Protein AF-A0A7C5JSW6-F1 (afdb_monomer_lite)

Foldseek 3Di:
DVVLVVCPPDPPDDDDDQDADQDPPHRDHWDDSSLVSVVVDDDPDDDDDAPDQDPVPGGDDPDDGSVSNVVD

Structure (mmCIF, N/CA/C/O backbone):
data_AF-A0A7C5JSW6-F1
#
_entry.id   AF-A0A7C5JSW6-F1
#
loop_
_atom_site.group_PDB
_atom_site.id
_atom_site.type_symbol
_atom_site.label_atom_id
_atom_site.label_alt_id
_atom_site.label_comp_id
_atom_site.label_asym_id
_atom_site.label_entity_id
_atom_site.label_se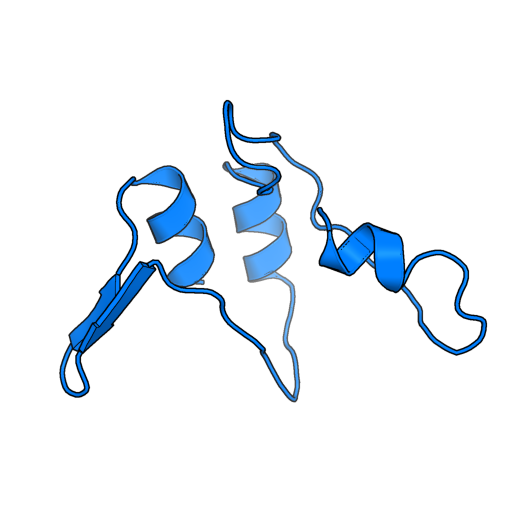q_id
_atom_site.pdbx_PDB_ins_code
_atom_site.Cartn_x
_atom_site.Cartn_y
_atom_site.Cartn_z
_atom_site.occupancy
_atom_site.B_iso_or_equiv
_atom_site.auth_seq_id
_atom_site.auth_comp_id
_atom_site.auth_asym_id
_atom_site.auth_atom_id
_atom_site.pdbx_PDB_model_num
ATOM 1 N N . MET A 1 1 ? 0.430 7.723 -0.402 1.00 81.06 1 MET A N 1
ATOM 2 C CA . MET A 1 1 ? -0.043 8.350 0.863 1.00 81.06 1 MET A CA 1
ATOM 3 C C . MET A 1 1 ? -1.217 9.318 0.721 1.00 81.06 1 MET A C 1
ATOM 5 O O . MET A 1 1 ? -1.890 9.502 1.722 1.00 81.06 1 MET A O 1
ATOM 9 N N . VAL A 1 2 ? -1.505 9.915 -0.448 1.00 88.06 2 VAL A N 1
ATOM 10 C CA . VAL A 1 2 ? -2.653 10.846 -0.589 1.00 88.06 2 VAL A CA 1
ATOM 11 C C . VAL A 1 2 ? -3.964 10.196 -0.129 1.00 88.06 2 VAL A C 1
ATOM 13 O O . VAL A 1 2 ? -4.622 10.733 0.747 1.00 88.06 2 VAL A O 1
ATOM 16 N N . ILE A 1 3 ? -4.266 8.982 -0.606 1.00 92.19 3 ILE A N 1
ATOM 17 C CA . ILE A 1 3 ? -5.475 8.243 -0.202 1.00 92.19 3 ILE A CA 1
ATOM 18 C C . ILE A 1 3 ? -5.541 8.033 1.314 1.00 92.19 3 ILE A C 1
ATOM 20 O O . ILE A 1 3 ? -6.548 8.343 1.932 1.00 92.19 3 ILE A O 1
ATOM 24 N N . ALA A 1 4 ? -4.453 7.575 1.938 1.00 94.12 4 ALA A N 1
ATOM 25 C CA . ALA A 1 4 ? -4.422 7.388 3.388 1.00 94.12 4 ALA A CA 1
ATOM 26 C C . ALA A 1 4 ? -4.678 8.694 4.158 1.00 94.12 4 ALA A C 1
ATOM 28 O O . ALA A 1 4 ? -5.350 8.667 5.180 1.00 94.12 4 ALA A O 1
ATOM 29 N N . SER A 1 5 ? -4.168 9.827 3.662 1.00 93.62 5 SER A N 1
ATOM 30 C CA . SER A 1 5 ? -4.404 11.138 4.273 1.00 93.62 5 SER A CA 1
ATOM 31 C C . SER A 1 5 ? -5.864 11.578 4.169 1.00 93.62 5 SER A C 1
ATOM 33 O O . SER A 1 5 ? -6.379 12.146 5.122 1.00 93.62 5 SER A O 1
ATOM 35 N N . GLU A 1 6 ? -6.527 11.317 3.042 1.00 94.94 6 GLU A N 1
ATOM 36 C CA . GLU A 1 6 ? -7.946 11.658 2.845 1.00 94.94 6 GLU A CA 1
ATOM 37 C C . GLU A 1 6 ? -8.876 10.814 3.729 1.00 94.94 6 GLU A C 1
ATOM 39 O O . GLU A 1 6 ? -9.907 11.288 4.204 1.00 94.94 6 GLU A O 1
ATOM 44 N N . LEU A 1 7 ? -8.509 9.551 3.965 1.00 96.19 7 LEU A N 1
ATOM 45 C CA . LEU A 1 7 ? -9.287 8.634 4.802 1.00 96.19 7 LEU A CA 1
ATOM 46 C C . LEU A 1 7 ? -8.992 8.795 6.300 1.00 96.19 7 LEU A C 1
ATOM 48 O O . LEU A 1 7 ? -9.737 8.284 7.136 1.00 96.19 7 LEU A O 1
ATOM 52 N N . TRP A 1 8 ? -7.908 9.482 6.657 1.00 95.81 8 TRP A N 1
ATOM 53 C CA . TRP A 1 8 ? -7.509 9.656 8.046 1.00 95.81 8 TRP A CA 1
ATOM 54 C C . TRP A 1 8 ? -8.514 10.533 8.806 1.00 95.81 8 TRP A C 1
ATOM 56 O O . TRP A 1 8 ? -8.816 11.653 8.402 1.00 95.81 8 TRP A O 1
ATOM 66 N N . GLY A 1 9 ? -9.013 10.018 9.933 1.00 93.69 9 GLY A N 1
ATOM 67 C CA . GLY A 1 9 ? -9.966 10.724 10.796 1.00 93.69 9 GLY A CA 1
ATOM 68 C C . GLY A 1 9 ? -11.435 10.579 10.392 1.00 93.69 9 GLY A C 1
ATOM 69 O O . GLY A 1 9 ? -12.282 11.224 11.000 1.00 93.69 9 GLY A O 1
ATOM 70 N N . GLN A 1 10 ? -11.753 9.743 9.400 1.00 97.50 10 GLN A N 1
ATOM 71 C CA . GLN A 1 10 ? -13.139 9.391 9.092 1.00 97.50 10 GLN A CA 1
ATOM 72 C C . GLN A 1 10 ? -13.674 8.397 10.133 1.00 97.50 10 GLN A C 1
ATOM 74 O O . GLN A 1 10 ? -13.143 7.297 10.272 1.00 97.50 10 GLN A O 1
ATOM 79 N N . ASP A 1 11 ? -14.747 8.764 10.838 1.00 96.56 11 ASP A N 1
ATOM 80 C CA . ASP A 1 11 ? -15.296 7.980 11.961 1.00 96.56 11 ASP A CA 1
ATOM 81 C C . ASP A 1 11 ? -15.765 6.567 11.569 1.00 96.56 11 ASP A C 1
ATOM 83 O O . ASP A 1 11 ? -15.866 5.677 12.411 1.00 96.56 11 ASP A O 1
ATOM 87 N N . ASN A 1 12 ? -16.075 6.348 10.291 1.00 96.81 12 ASN A N 1
ATOM 88 C CA . ASN A 1 12 ? -16.590 5.085 9.764 1.00 96.81 12 ASN A CA 1
ATOM 89 C C . ASN A 1 12 ? -15.529 4.232 9.049 1.00 96.81 12 ASN A C 1
ATOM 91 O O . ASN A 1 12 ? -15.897 3.275 8.365 1.00 96.81 12 ASN A O 1
ATOM 95 N N . ILE A 1 13 ? -14.244 4.580 9.160 1.00 97.19 13 ILE A N 1
ATOM 96 C CA . ILE A 1 13 ? -13.155 3.885 8.470 1.00 97.19 13 ILE A CA 1
ATOM 97 C C . ILE A 1 13 ? -12.097 3.450 9.480 1.00 97.19 13 ILE A C 1
ATOM 99 O O . ILE A 1 13 ? -11.437 4.277 10.104 1.00 97.19 13 ILE A O 1
ATOM 103 N N . ASP A 1 14 ? -11.884 2.137 9.582 1.00 95.94 14 ASP A N 1
ATOM 104 C CA . ASP A 1 14 ? -10.690 1.596 10.228 1.00 95.94 14 ASP A CA 1
ATOM 105 C C . ASP A 1 14 ? -9.545 1.551 9.204 1.00 95.94 14 ASP A C 1
ATOM 107 O O . ASP A 1 14 ? -9.524 0.719 8.294 1.00 95.94 14 ASP A O 1
ATOM 111 N N . LEU A 1 15 ? -8.622 2.511 9.302 1.00 95.19 15 LEU A N 1
ATOM 112 C CA . LEU A 1 15 ? -7.533 2.686 8.344 1.00 95.19 15 LEU A CA 1
ATOM 113 C C . LEU A 1 15 ? -6.281 1.923 8.786 1.00 95.19 15 LEU A C 1
ATOM 115 O O . LEU A 1 15 ? -5.561 2.346 9.691 1.00 95.19 15 LEU A O 1
ATOM 119 N N . HIS A 1 16 ? -5.965 0.843 8.072 1.00 94.12 16 HIS A N 1
ATOM 120 C CA . HIS A 1 16 ? -4.746 0.061 8.287 1.00 94.12 16 HIS A CA 1
ATOM 121 C C . HIS A 1 16 ? -3.699 0.419 7.231 1.00 94.12 16 HIS A C 1
ATOM 123 O O . HIS A 1 16 ? -3.930 0.292 6.030 1.00 94.12 16 HIS A O 1
ATOM 129 N N . LEU A 1 17 ? -2.520 0.853 7.678 1.00 93.88 17 LEU A N 1
ATOM 130 C CA . LEU A 1 17 ? -1.353 1.052 6.820 1.00 93.88 17 LEU A CA 1
ATOM 131 C C . LEU A 1 17 ? -0.432 -0.162 6.918 1.00 93.88 17 LEU A C 1
ATOM 133 O O . LEU A 1 17 ? -0.053 -0.562 8.014 1.00 93.88 17 LEU A O 1
ATOM 137 N N . LEU A 1 18 ? -0.005 -0.695 5.771 1.00 93.06 18 LEU A N 1
ATOM 138 C CA . LEU A 1 18 ? 0.850 -1.890 5.697 1.00 93.06 18 LEU A CA 1
ATOM 139 C C . LEU A 1 18 ? 2.218 -1.719 6.387 1.00 93.06 18 LEU A C 1
ATOM 141 O O . LEU A 1 18 ? 2.878 -2.702 6.711 1.00 93.06 18 LEU A O 1
ATOM 145 N N . GLY A 1 19 ? 2.660 -0.474 6.593 1.00 92.56 19 GLY A N 1
ATOM 146 C CA . GLY A 1 19 ? 4.007 -0.160 7.065 1.00 92.56 19 GLY A CA 1
ATOM 147 C C . GLY 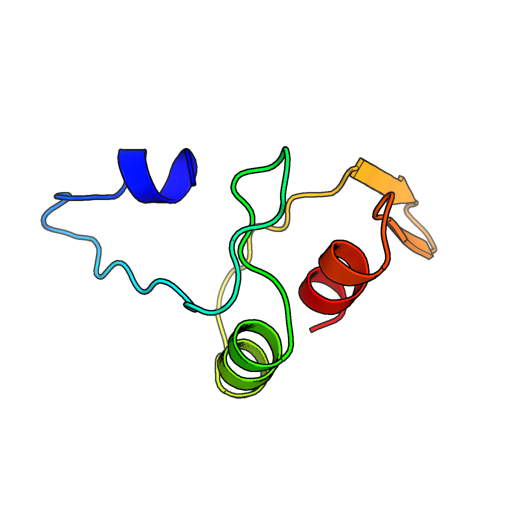A 1 19 ? 5.076 -0.482 6.017 1.00 92.56 19 GLY A C 1
ATOM 148 O O . GLY A 1 19 ? 4.788 -0.531 4.823 1.00 92.56 19 GLY A O 1
ATOM 149 N N . GLY A 1 20 ? 6.317 -0.686 6.464 1.00 93.94 20 GLY A N 1
ATOM 150 C CA . GLY A 1 20 ? 7.468 -0.958 5.598 1.00 93.94 20 GLY A CA 1
ATOM 151 C C . GLY A 1 20 ? 8.244 0.298 5.211 1.00 93.94 20 GLY A C 1
ATOM 152 O O . GLY A 1 20 ? 8.430 1.195 6.036 1.00 93.94 20 GLY A O 1
ATOM 153 N N . GLN A 1 21 ? 8.752 0.340 3.981 1.00 94.69 21 GLN A N 1
ATOM 154 C CA . GLN A 1 21 ? 9.590 1.433 3.496 1.00 94.69 21 GLN A CA 1
ATOM 155 C C . GLN A 1 21 ? 8.787 2.379 2.606 1.00 94.69 21 GLN A C 1
ATOM 157 O O . GLN A 1 21 ? 8.100 1.943 1.690 1.00 94.69 21 GLN A O 1
ATOM 162 N N . VAL A 1 22 ? 8.919 3.687 2.839 1.00 93.44 22 VAL A N 1
ATOM 163 C CA . VAL A 1 22 ? 8.405 4.698 1.907 1.00 93.44 22 VAL A CA 1
ATOM 164 C C . VAL A 1 22 ? 9.393 4.846 0.753 1.00 93.44 22 VAL A C 1
ATOM 166 O O . VAL A 1 22 ? 10.577 5.128 0.973 1.00 93.44 22 VAL A O 1
ATOM 169 N N . ARG A 1 23 ? 8.917 4.659 -0.478 1.00 90.06 23 ARG A N 1
ATOM 170 C CA . ARG A 1 23 ? 9.744 4.776 -1.683 1.00 90.06 23 ARG A CA 1
ATOM 171 C C . ARG A 1 23 ? 10.248 6.212 -1.873 1.00 90.06 23 ARG A C 1
ATOM 173 O O . ARG A 1 23 ? 9.597 7.197 -1.532 1.00 90.06 23 ARG A O 1
ATOM 180 N N . ARG A 1 24 ? 11.446 6.373 -2.439 1.00 87.44 24 ARG A N 1
ATOM 181 C CA . ARG A 1 24 ? 11.971 7.711 -2.748 1.00 87.44 24 ARG A CA 1
ATOM 182 C C . ARG A 1 24 ? 11.284 8.255 -3.999 1.00 87.44 24 ARG A C 1
ATOM 184 O O . ARG A 1 24 ? 11.412 7.676 -5.069 1.00 87.44 24 ARG A O 1
ATOM 191 N N . GLY A 1 25 ? 10.617 9.400 -3.878 1.00 86.06 25 GLY A N 1
ATOM 192 C CA . GLY A 1 25 ? 9.975 10.077 -5.012 1.00 86.06 25 GLY A CA 1
ATOM 193 C C . GLY A 1 25 ? 8.538 9.636 -5.300 1.00 86.06 25 GLY A C 1
ATOM 194 O O . GLY A 1 25 ? 7.881 10.284 -6.108 1.00 86.06 25 GLY A O 1
ATOM 195 N N . SER A 1 26 ? 8.020 8.617 -4.610 1.00 85.88 26 SER A N 1
ATOM 196 C CA . SER A 1 26 ? 6.587 8.320 -4.567 1.00 85.88 26 SER A CA 1
ATOM 197 C C . SER A 1 26 ? 6.163 7.968 -3.141 1.00 85.88 26 SER A C 1
ATOM 199 O O . SER A 1 26 ? 6.952 7.421 -2.377 1.00 85.88 26 SER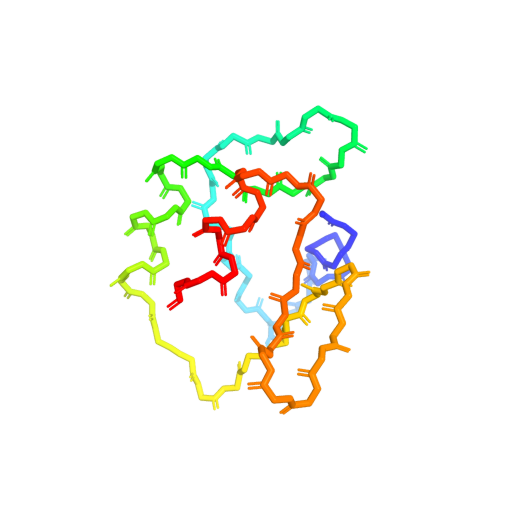 A O 1
ATOM 201 N N . PRO A 1 27 ? 4.933 8.293 -2.730 1.00 87.75 27 PRO A N 1
ATOM 202 C CA . PRO A 1 27 ? 4.477 8.063 -1.367 1.00 87.75 27 PRO A CA 1
ATOM 203 C C . PRO A 1 27 ? 3.947 6.629 -1.166 1.00 87.75 27 PRO A C 1
ATOM 205 O O . PRO A 1 27 ? 2.936 6.445 -0.476 1.00 87.75 27 PRO A O 1
ATOM 208 N N . ASP A 1 28 ? 4.586 5.651 -1.806 1.00 90.50 28 ASP A N 1
ATOM 209 C CA . ASP A 1 28 ? 4.186 4.244 -1.811 1.00 90.50 28 ASP A CA 1
ATOM 210 C C . ASP A 1 28 ? 4.915 3.482 -0.708 1.00 90.50 28 ASP A C 1
ATOM 212 O O . ASP A 1 28 ? 6.057 3.805 -0.365 1.00 90.50 28 ASP A O 1
ATOM 216 N N . LEU A 1 29 ? 4.234 2.481 -0.150 1.00 93.94 29 LEU A N 1
ATOM 217 C CA . LEU A 1 29 ? 4.787 1.572 0.848 1.00 93.94 29 LEU A CA 1
ATOM 218 C C . LEU A 1 29 ? 5.264 0.299 0.163 1.00 93.94 29 LEU A C 1
ATOM 220 O O . LEU A 1 29 ? 4.531 -0.309 -0.613 1.00 93.94 29 LEU A O 1
ATOM 224 N N . VAL A 1 30 ? 6.505 -0.065 0.445 1.00 95.00 30 VAL A N 1
ATOM 225 C CA . VAL A 1 30 ? 7.291 -0.958 -0.391 1.00 95.00 30 VAL A CA 1
ATOM 226 C C . VAL A 1 30 ? 8.228 -1.807 0.476 1.00 95.00 30 VAL A C 1
ATOM 228 O O . VAL A 1 30 ? 8.547 -1.461 1.621 1.00 95.00 30 VAL A O 1
ATOM 231 N N . GLY A 1 31 ? 8.690 -2.923 -0.085 1.00 95.50 31 GLY A N 1
ATOM 232 C CA . GLY A 1 31 ? 9.688 -3.792 0.530 1.00 95.50 31 GLY A CA 1
ATOM 233 C C . GLY A 1 31 ? 9.105 -4.923 1.388 1.00 95.50 31 GLY A C 1
ATOM 234 O O . GLY A 1 31 ? 7.888 -5.072 1.523 1.00 95.50 31 GLY A O 1
ATOM 235 N N . PRO A 1 32 ? 9.980 -5.733 2.010 1.00 95.56 32 PRO A N 1
ATOM 236 C CA . PRO A 1 32 ? 9.623 -7.061 2.511 1.00 95.56 32 PRO A CA 1
ATOM 237 C C . PRO A 1 32 ? 8.578 -7.052 3.633 1.00 95.56 32 PRO A C 1
ATOM 239 O O . PRO A 1 32 ? 7.821 -8.008 3.769 1.00 95.56 32 PRO A O 1
ATOM 242 N N 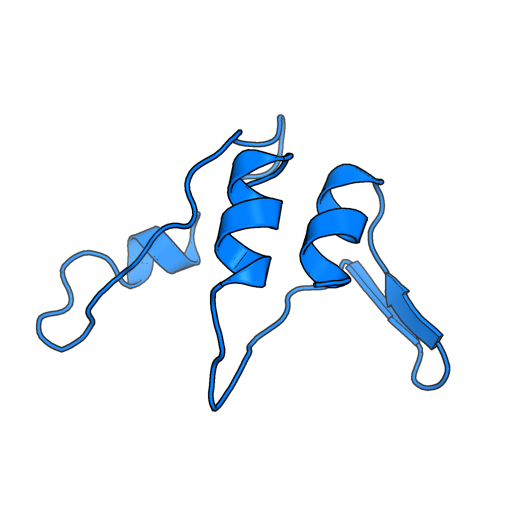. TYR A 1 33 ? 8.510 -5.988 4.439 1.00 95.75 33 TYR A N 1
ATOM 243 C CA . TYR A 1 33 ? 7.498 -5.882 5.493 1.00 95.75 33 TYR A CA 1
ATOM 244 C C . TYR A 1 33 ? 6.103 -5.600 4.930 1.00 95.75 33 TYR A C 1
ATOM 246 O O . TYR A 1 33 ? 5.138 -6.200 5.395 1.00 95.75 33 TYR A O 1
ATOM 254 N N . SER A 1 34 ? 5.999 -4.736 3.915 1.00 96.06 34 SER A N 1
ATOM 255 C CA . SER A 1 34 ? 4.729 -4.450 3.240 1.00 96.06 34 SER A CA 1
ATOM 256 C C . SER A 1 34 ? 4.231 -5.688 2.490 1.00 96.06 34 SER A C 1
ATOM 258 O O . SER A 1 34 ? 3.066 -6.052 2.622 1.00 96.06 34 SER A O 1
ATOM 260 N N . GLU A 1 35 ? 5.133 -6.381 1.785 1.00 95.69 35 GLU A N 1
ATOM 261 C CA . GLU A 1 35 ? 4.844 -7.648 1.098 1.00 95.69 35 GLU A CA 1
ATOM 262 C C . GLU A 1 35 ? 4.325 -8.722 2.071 1.00 95.69 35 GLU A C 1
ATOM 264 O O . GLU A 1 35 ? 3.290 -9.336 1.824 1.00 95.69 35 GLU A O 1
ATOM 269 N N . ALA A 1 36 ? 4.997 -8.917 3.211 1.00 95.12 36 ALA A N 1
ATOM 270 C CA . ALA A 1 36 ? 4.600 -9.919 4.201 1.00 95.12 36 ALA A CA 1
ATOM 271 C C . ALA A 1 36 ? 3.266 -9.598 4.897 1.00 95.12 36 ALA A C 1
ATOM 273 O O . ALA A 1 36 ? 2.586 -10.511 5.370 1.00 95.12 36 ALA A O 1
ATOM 274 N N . MET A 1 37 ? 2.904 -8.316 5.004 1.00 94.94 37 MET A N 1
ATOM 275 C CA . MET A 1 37 ? 1.596 -7.909 5.513 1.00 94.94 37 MET A CA 1
ATOM 276 C C . MET A 1 37 ? 0.498 -8.209 4.489 1.00 94.94 37 MET A C 1
ATOM 278 O O . MET A 1 37 ? -0.538 -8.751 4.865 1.00 94.94 37 MET A O 1
ATOM 282 N N . LEU A 1 38 ? 0.740 -7.921 3.205 1.00 94.94 38 LEU A N 1
ATOM 283 C CA . LEU A 1 38 ? -0.198 -8.235 2.120 1.00 94.94 38 LEU A CA 1
ATOM 284 C C . LEU A 1 38 ? -0.483 -9.734 2.015 1.00 94.94 38 LEU A C 1
ATOM 286 O O . LEU A 1 38 ? -1.644 -10.107 1.901 1.00 94.94 38 LEU A O 1
ATOM 290 N N . ASP A 1 39 ? 0.530 -10.586 2.199 1.00 94.81 39 ASP A N 1
ATOM 291 C CA . ASP A 1 39 ? 0.367 -12.051 2.224 1.00 94.81 39 ASP A CA 1
ATOM 292 C C . ASP A 1 39 ? -0.606 -12.555 3.315 1.00 94.81 39 ASP A C 1
ATOM 294 O O . ASP A 1 39 ? -1.008 -13.719 3.312 1.00 94.81 39 ASP A O 1
ATOM 298 N N . ARG A 1 40 ? -0.965 -11.709 4.290 1.00 94.00 40 ARG A N 1
ATOM 299 C CA . ARG A 1 40 ? -1.877 -12.038 5.399 1.00 94.00 40 ARG A CA 1
ATOM 300 C C . ARG A 1 40 ? -3.234 -11.356 5.295 1.00 94.00 40 ARG A C 1
ATOM 302 O O . ARG A 1 40 ? -4.068 -11.549 6.180 1.00 94.00 40 ARG A O 1
ATOM 309 N N . LEU A 1 41 ? -3.440 -10.538 4.271 1.00 93.31 41 LEU A N 1
ATOM 310 C CA . LEU A 1 41 ? -4.668 -9.792 4.074 1.00 93.31 41 LEU A CA 1
ATOM 311 C C . LEU A 1 41 ? -5.487 -10.420 2.952 1.00 93.31 41 LEU A C 1
ATOM 313 O O . LEU A 1 41 ? -4.980 -10.997 1.996 1.00 93.31 41 LEU A O 1
ATOM 317 N N . THR A 1 42 ? -6.798 -10.312 3.080 1.00 94.12 42 THR A N 1
ATOM 318 C CA . THR A 1 42 ? -7.742 -10.643 2.019 1.00 94.12 42 THR A CA 1
ATOM 319 C C . THR A 1 42 ? -8.816 -9.575 2.053 1.00 94.12 42 THR A C 1
ATOM 321 O O . THR A 1 42 ? -9.222 -9.145 3.132 1.00 94.12 42 THR A O 1
ATOM 324 N N . ALA A 1 43 ? -9.240 -9.118 0.881 1.00 94.62 43 ALA A N 1
ATOM 325 C CA . ALA A 1 43 ? -10.240 -8.074 0.745 1.00 94.62 43 ALA A CA 1
ATOM 326 C C . ALA A 1 43 ? -11.361 -8.550 -0.176 1.00 94.62 43 ALA A C 1
ATOM 328 O O . ALA A 1 43 ? -11.102 -9.230 -1.168 1.00 94.62 43 ALA A O 1
ATOM 329 N N . ASP A 1 44 ? -12.594 -8.147 0.126 1.00 97.50 44 ASP A N 1
ATOM 330 C CA . ASP A 1 44 ? -13.734 -8.373 -0.767 1.00 97.50 44 ASP A CA 1
ATOM 331 C C . ASP A 1 44 ? -13.611 -7.541 -2.053 1.00 97.50 44 ASP A C 1
ATOM 333 O O . ASP A 1 44 ? -14.049 -7.956 -3.125 1.00 97.50 44 ASP A O 1
ATOM 337 N N . VAL A 1 45 ? -13.007 -6.351 -1.947 1.00 96.62 45 VAL A N 1
ATOM 338 C CA . VAL A 1 45 ? -12.784 -5.420 -3.056 1.00 96.62 45 VAL A CA 1
ATOM 339 C C . VAL A 1 45 ? -11.406 -4.783 -2.918 1.00 96.62 45 VAL A C 1
ATOM 341 O O . VAL A 1 45 ? -11.049 -4.291 -1.848 1.00 96.62 45 VAL A O 1
ATOM 344 N N . ALA A 1 46 ? -10.657 -4.742 -4.019 1.00 93.62 46 ALA A N 1
ATOM 345 C CA . ALA A 1 46 ? -9.362 -4.081 -4.100 1.00 93.62 46 ALA A CA 1
ATOM 346 C C . ALA A 1 46 ? -9.364 -3.008 -5.196 1.00 93.62 46 ALA A C 1
ATOM 348 O O . ALA A 1 46 ? -9.856 -3.227 -6.303 1.00 93.62 46 ALA A O 1
ATOM 349 N N . PHE A 1 47 ? -8.767 -1.856 -4.888 1.00 92.62 47 PHE A N 1
ATOM 350 C CA . PHE A 1 47 ? -8.462 -0.808 -5.859 1.00 92.62 47 PHE A CA 1
ATOM 351 C C . PHE A 1 47 ? -6.950 -0.768 -6.058 1.00 92.62 47 PHE A C 1
ATOM 353 O O . PHE A 1 47 ? -6.216 -0.405 -5.139 1.00 92.62 47 PHE A O 1
ATOM 360 N N . LEU A 1 48 ? -6.486 -1.141 -7.250 1.00 90.25 48 LEU A N 1
ATOM 361 C CA . LEU A 1 48 ? -5.064 -1.193 -7.574 1.00 90.25 48 LEU A CA 1
ATOM 362 C C . LEU A 1 48 ? -4.690 -0.041 -8.510 1.00 90.25 48 LEU A C 1
ATOM 364 O O . LEU A 1 48 ? -5.219 0.073 -9.616 1.00 90.25 48 LEU A O 1
ATOM 368 N N . GLY A 1 49 ? -3.768 0.812 -8.066 1.00 88.38 49 GLY A N 1
ATOM 369 C CA . GLY A 1 49 ? -3.118 1.785 -8.941 1.00 88.38 49 GLY A CA 1
ATOM 370 C C . GLY A 1 49 ? -2.095 1.092 -9.840 1.00 88.38 49 GLY A C 1
ATOM 371 O O . GLY A 1 49 ? -1.379 0.203 -9.387 1.00 88.38 49 GLY A O 1
ATOM 372 N N . THR A 1 50 ? -2.008 1.498 -11.105 1.00 91.88 50 THR A N 1
ATOM 373 C CA . THR A 1 50 ? -1.015 0.969 -12.046 1.00 91.88 50 THR A CA 1
ATOM 374 C C . THR A 1 50 ? -0.506 2.060 -12.978 1.00 91.88 50 THR A C 1
ATOM 376 O O . THR A 1 50 ? -1.217 3.021 -13.272 1.00 91.88 50 THR A O 1
ATOM 379 N N . GLU A 1 51 ? 0.731 1.911 -13.444 1.00 92.62 51 GLU A N 1
ATOM 380 C CA . GLU A 1 51 ? 1.354 2.823 -14.408 1.00 92.62 51 GLU A CA 1
ATOM 381 C C . GLU A 1 51 ? 1.101 2.388 -15.858 1.00 92.62 51 GLU A C 1
ATOM 383 O O . GLU A 1 51 ? 1.282 3.174 -16.787 1.00 92.62 51 GLU A O 1
ATOM 388 N N . GLY A 1 52 ? 0.640 1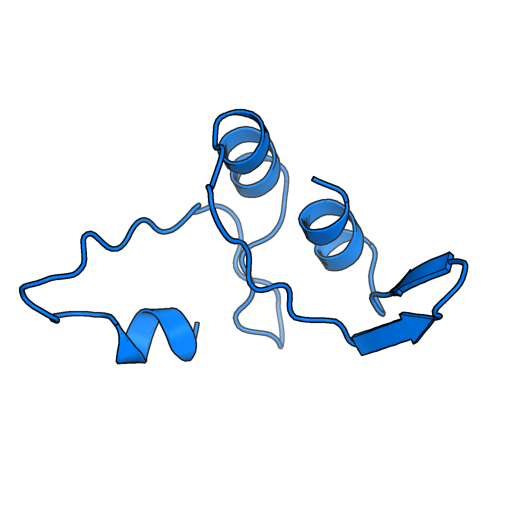.154 -16.064 1.00 94.44 52 GLY A N 1
ATOM 389 C CA . GLY A 1 52 ? 0.221 0.653 -17.365 1.00 94.44 52 GLY A CA 1
ATOM 390 C C . GLY A 1 52 ? -0.689 -0.556 -17.217 1.00 94.44 52 GLY A C 1
ATOM 391 O O . GLY A 1 52 ? -0.462 -1.402 -16.363 1.00 94.44 52 GLY A O 1
ATOM 392 N N . LEU A 1 53 ? -1.711 -0.654 -18.060 1.00 95.31 53 LEU A N 1
ATOM 393 C CA . LEU A 1 53 ? -2.639 -1.779 -18.061 1.00 95.31 53 LEU A CA 1
ATOM 394 C C . LEU A 1 53 ? -2.720 -2.364 -19.465 1.00 95.31 53 LEU A C 1
ATOM 396 O O . LEU A 1 53 ? -3.048 -1.659 -20.419 1.00 95.31 53 LEU A O 1
ATOM 400 N N . ASP A 1 54 ? -2.455 -3.657 -19.565 1.00 95.50 54 ASP A N 1
ATOM 401 C CA . ASP A 1 54 ? -2.699 -4.450 -20.761 1.00 95.50 54 ASP A CA 1
ATOM 402 C C . ASP A 1 54 ? -3.854 -5.425 -20.477 1.00 95.50 54 ASP A C 1
ATOM 404 O O . ASP A 1 54 ? -3.814 -6.125 -19.461 1.00 95.50 54 ASP A O 1
ATOM 408 N N . PRO A 1 55 ? -4.886 -5.503 -21.335 1.00 94.56 55 PRO A N 1
ATOM 409 C CA . PRO A 1 55 ? -6.022 -6.396 -21.108 1.00 94.56 55 PRO A CA 1
ATOM 410 C C . PRO A 1 55 ? -5.664 -7.887 -21.023 1.00 94.56 55 PRO A C 1
ATOM 412 O O . PRO A 1 55 ? -6.389 -8.643 -20.384 1.00 94.56 55 PRO A O 1
ATOM 415 N N . GLU A 1 56 ? -4.578 -8.317 -21.666 1.00 97.00 56 GLU A N 1
ATOM 416 C CA . GLU A 1 56 ? -4.129 -9.712 -21.675 1.00 97.00 56 GLU A CA 1
ATOM 417 C C . GLU A 1 56 ? -3.040 -9.978 -20.631 1.00 97.00 56 GLU A C 1
ATOM 419 O O . GLU A 1 56 ? -2.959 -11.080 -20.091 1.00 97.00 56 GLU A O 1
ATOM 424 N N . ARG A 1 57 ? -2.184 -8.987 -20.350 1.00 92.56 57 ARG A N 1
ATOM 425 C CA . ARG A 1 57 ? -1.002 -9.156 -19.481 1.00 92.56 57 ARG A CA 1
ATOM 426 C C . ARG A 1 57 ? -1.151 -8.563 -18.082 1.00 92.56 57 ARG A C 1
ATOM 428 O O . ARG A 1 57 ? -0.311 -8.837 -17.231 1.00 92.56 57 ARG A O 1
ATOM 435 N N . GLY A 1 58 ? -2.196 -7.782 -17.835 1.00 92.31 58 GLY A N 1
ATOM 436 C CA . GLY A 1 58 ? -2.470 -7.171 -16.539 1.00 92.31 58 GLY A CA 1
ATOM 437 C C . GLY A 1 58 ? -1.718 -5.861 -16.301 1.00 92.31 58 GLY A C 1
ATOM 438 O O . GLY A 1 58 ? -1.432 -5.101 -17.229 1.00 92.31 58 GLY A O 1
ATOM 439 N N . SER A 1 59 ? -1.472 -5.560 -15.025 1.00 94.19 59 SER A N 1
ATOM 440 C CA . SER A 1 59 ? -0.871 -4.305 -14.570 1.00 94.19 59 SER A CA 1
ATOM 441 C C . SER A 1 59 ? 0.649 -4.299 -14.689 1.00 94.19 59 SER A C 1
ATOM 443 O O . SER A 1 59 ? 1.312 -5.299 -14.419 1.00 94.19 59 SER A O 1
ATOM 445 N N . PHE A 1 60 ? 1.204 -3.130 -14.978 1.00 94.56 60 PHE A N 1
ATOM 446 C CA . PHE A 1 60 ? 2.636 -2.881 -15.056 1.00 94.56 60 PHE A CA 1
ATOM 447 C C . PHE A 1 60 ? 3.060 -1.818 -14.045 1.00 94.56 60 PHE A C 1
ATOM 449 O O . PHE A 1 60 ? 2.294 -0.918 -13.686 1.00 94.56 60 PHE A O 1
ATOM 456 N N . ALA A 1 61 ? 4.319 -1.922 -13.634 1.00 93.19 61 ALA A N 1
ATOM 457 C CA . ALA A 1 61 ? 5.012 -0.927 -12.838 1.00 93.19 61 ALA A CA 1
ATOM 458 C C . ALA A 1 61 ? 6.391 -0.645 -13.452 1.00 93.19 61 ALA A C 1
ATOM 460 O O . ALA A 1 61 ? 7.025 -1.519 -14.047 1.00 93.19 61 ALA A O 1
ATOM 461 N N . ALA A 1 62 ? 6.852 0.588 -13.304 1.00 90.06 62 ALA A N 1
ATOM 462 C CA . ALA A 1 62 ? 8.091 1.134 -13.830 1.00 90.06 62 ALA A CA 1
ATOM 463 C C . ALA A 1 62 ? 9.313 0.684 -13.023 1.00 90.06 62 ALA A C 1
ATOM 465 O O . ALA A 1 62 ? 10.448 0.826 -13.481 1.00 90.06 62 ALA A O 1
ATOM 466 N N . ASP A 1 63 ? 9.100 0.128 -11.829 1.00 91.19 63 ASP A N 1
ATOM 467 C CA . ASP A 1 63 ? 10.151 -0.427 -10.993 1.00 91.19 63 ASP A CA 1
ATOM 468 C C . ASP A 1 63 ? 9.731 -1.726 -10.296 1.00 91.19 63 ASP A C 1
ATOM 470 O O . ASP A 1 63 ? 8.555 -2.081 -10.197 1.00 91.19 63 ASP A O 1
ATOM 474 N N . ARG A 1 64 ? 10.744 -2.449 -9.813 1.00 92.50 64 ARG A N 1
ATOM 475 C CA . ARG A 1 64 ? 10.585 -3.788 -9.239 1.00 92.50 64 ARG A CA 1
ATOM 476 C C . ARG A 1 64 ? 9.942 -3.785 -7.857 1.00 92.50 64 ARG A C 1
ATOM 478 O O . ARG A 1 64 ? 9.324 -4.783 -7.509 1.00 92.50 64 ARG A O 1
ATOM 485 N N . GLU A 1 65 ? 10.121 -2.728 -7.071 1.00 92.88 65 GLU A N 1
ATOM 486 C CA . GLU A 1 65 ? 9.552 -2.652 -5.723 1.00 92.88 65 GLU A CA 1
ATOM 487 C C . GLU A 1 65 ? 8.041 -2.442 -5.808 1.00 92.88 65 GLU A C 1
ATOM 489 O O . GLU A 1 65 ? 7.284 -3.120 -5.125 1.00 92.88 65 GLU A O 1
ATOM 494 N N . THR A 1 66 ? 7.591 -1.577 -6.714 1.00 91.88 66 THR A N 1
ATOM 495 C CA . THR A 1 66 ? 6.163 -1.373 -6.977 1.00 91.88 66 THR A CA 1
ATOM 496 C C . THR A 1 66 ? 5.536 -2.621 -7.608 1.00 91.88 66 THR A C 1
ATOM 498 O O . THR A 1 66 ? 4.478 -3.067 -7.166 1.00 91.88 66 THR A O 1
ATOM 501 N N . ALA A 1 67 ? 6.219 -3.257 -8.572 1.00 93.31 67 ALA A N 1
ATOM 502 C CA . ALA A 1 67 ? 5.743 -4.501 -9.190 1.00 93.31 67 ALA A CA 1
ATOM 503 C C . ALA A 1 67 ? 5.508 -5.623 -8.160 1.00 93.31 67 ALA A C 1
ATOM 505 O O . ALA A 1 67 ? 4.499 -6.316 -8.227 1.00 93.31 67 ALA A O 1
ATOM 506 N N . ARG A 1 68 ? 6.411 -5.753 -7.177 1.00 93.94 68 ARG A N 1
ATOM 507 C CA . ARG A 1 68 ? 6.321 -6.703 -6.053 1.00 93.94 68 ARG A CA 1
ATOM 508 C C . ARG A 1 68 ? 5.096 -6.511 -5.169 1.00 93.94 68 ARG A C 1
ATOM 510 O O . ARG A 1 68 ? 4.630 -7.469 -4.572 1.00 93.94 68 ARG A O 1
ATOM 517 N N . ILE A 1 69 ? 4.615 -5.280 -5.034 1.00 94.00 69 ILE A N 1
ATOM 518 C CA . ILE A 1 69 ? 3.424 -4.981 -4.238 1.00 94.00 69 ILE A CA 1
ATOM 519 C C . ILE A 1 69 ? 2.162 -5.321 -5.030 1.00 94.00 69 ILE A C 1
ATOM 521 O O . ILE A 1 69 ? 1.239 -5.904 -4.478 1.00 94.00 69 ILE A O 1
ATOM 525 N N . SER A 1 70 ? 2.133 -4.993 -6.322 1.00 91.50 70 SER A N 1
ATOM 526 C CA . SER A 1 70 ? 0.977 -5.241 -7.191 1.00 91.50 70 SER A CA 1
ATOM 527 C C . SER A 1 70 ? 0.797 -6.707 -7.611 1.00 91.50 70 SER A C 1
ATOM 529 O O . SER A 1 70 ? -0.272 -7.050 -8.101 1.00 91.50 70 SER A O 1
ATOM 531 N N . GLU A 1 71 ? 1.820 -7.558 -7.462 1.00 90.56 71 GLU A N 1
ATOM 532 C CA . GLU A 1 71 ? 1.727 -9.004 -7.743 1.00 90.56 71 GLU A CA 1
ATOM 533 C C . GLU A 1 71 ? 1.138 -9.835 -6.586 1.00 90.56 71 GLU A C 1
ATOM 535 O O . GLU A 1 71 ? 0.901 -11.029 -6.777 1.00 90.56 71 GLU A O 1
ATOM 540 N N . LYS A 1 72 ? 0.953 -9.232 -5.403 1.00 85.75 72 LYS A N 1
ATOM 541 C CA . LYS A 1 72 ? 0.370 -9.871 -4.212 1.00 85.75 72 LYS A CA 1
ATOM 542 C C . LYS A 1 72 ? -1.151 -9.896 -4.282 1.00 85.75 72 LYS A C 1
ATOM 544 O O . LYS A 1 72 ? -1.711 -10.968 -3.967 1.00 85.75 72 LYS A O 1
#

Radius of gyration: 13.1 Å; chains: 1; bound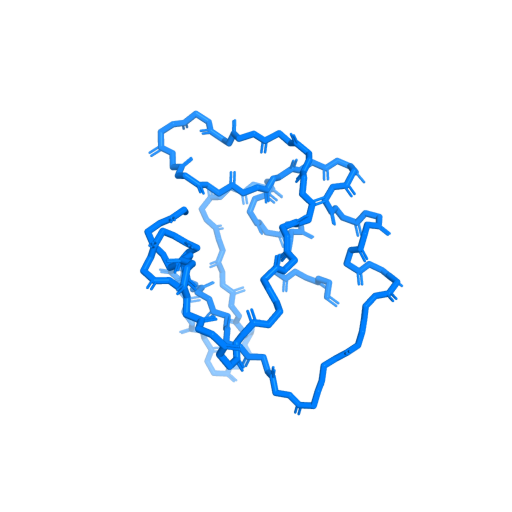ing box: 29×24×34 Å

Sequence (72 aa):
MVIASELWGQDNIDLHLLGGQVRRGSPDLVGPYSEAMLDRLTADVAFLGTEGLDPERGSFAADRETARISEK

Secondary structure (DSSP, 8-state):
-HHHHHHTT-TT-------SEEPTTS--EESHHHHHHHTT---SS-----SEEETTTEEE-SSHHHHHHHT-

pLDDT: mean 93.2, std 3.08, range [81.06, 97.5]